Protein AF-A0A7S3TSK3-F1 (afdb_monomer)

Nearest PDB structures (foldseek):
  3vbk-assembly1_E  TM=8.740E-01  e=3.447E-03  Bacillus cereus SJ1
  3srt-assembly2_B  TM=6.948E-01  e=2.726E-03  Clostridioides difficile 630
  5u2k-assembly1_A  TM=6.749E-01  e=2.255E-02  Staphylococcus aureus subsp. aureus COL
  4ea7-assembly1_A  TM=3.537E-01  e=1.891E-02  Caulobacter vibrioides
  4eab-assembly1_A  TM=3.523E-01  e=4.056E-02  Caulobacter vibrioides

Mean predicted aligned error: 6.51 Å

InterPro domains:
  IPR011004 Trimeric LpxA-like superfamily [SSF51161] (1-98)

pLDDT: mean 86.79, std 13.15, range [39.34, 97.12]

Radius of gyration: 14.84 Å; Cα contacts (8 Å, |Δi|>4): 291; chains: 1; bounding box: 57×23×28 Å

Sequence (109 aa):
ATIGEGSSMSEQTVLPELLEVGKNCFFASGNTMLNVVVDQGRMRIPTKTVISDNAFLGNENHIAEGLAPDTFVGLRTWVPTMPSHGGSLFGNPAMKFGRPPAGEGAKDA

Organism: NCBI:txid141414

Secondary structure (DSSP, 8-state):
-EE-TT-EE-SS-B--TTEEE-SS-EE-TT-B----EEETTEEE--S-EEE-TT-EE-TT-EESSEE-TTEEE-SS-EE-S--SS-EEEETTTTEEEPPPPS-S-----

Foldseek 3Di:
DAEEELEDEEEAEDDDPLEEYEYNEYYYHQEYQEAWDQDPNDIDLPEREYEYACEYADHNEYHHRYEAYQAYEYYNEYDNDYDPHHAYWYDVPTDGDHDDPPDDDPPDD

Solvent-accessible surface area (backbone atoms only — not comparable to full-atom values): 5713 Å² total; per-residue (Å²): 85,49,79,33,64,77,48,50,74,45,61,71,58,49,77,43,74,57,27,39,38,31,35,48,24,42,37,36,36,45,25,36,44,58,40,72,48,76,56,96,92,42,80,42,66,88,53,60,22,39,37,32,35,48,23,35,38,34,37,44,22,40,32,22,38,29,39,28,46,56,22,37,37,40,57,56,19,27,35,76,59,52,49,92,61,50,36,36,33,40,38,77,71,49,44,83,41,82,67,77,74,96,69,93,75,94,71,88,131

Structure (mmCIF, N/CA/C/O backbone):
data_AF-A0A7S3TSK3-F1
#
_entry.id   AF-A0A7S3TSK3-F1
#
loop_
_atom_site.group_PDB
_atom_site.id
_atom_site.type_symbol
_atom_site.label_atom_id
_atom_site.label_alt_id
_atom_site.label_comp_id
_atom_site.label_asym_id
_atom_site.label_entity_id
_atom_site.label_seq_id
_atom_site.pdbx_PDB_ins_code
_atom_site.Cartn_x
_atom_site.Cartn_y
_atom_site.Cartn_z
_atom_site.occupancy
_atom_site.B_iso_or_equiv
_atom_site.auth_seq_id
_atom_site.auth_comp_id
_atom_site.auth_asym_id
_atom_site.auth_atom_id
_atom_site.pdbx_PDB_model_num
ATOM 1 N N . ALA A 1 1 ? -6.362 -0.448 12.076 1.00 76.12 1 ALA A N 1
ATOM 2 C CA . ALA A 1 1 ? -5.188 -0.821 11.268 1.00 76.12 1 ALA A CA 1
ATOM 3 C C . ALA A 1 1 ? -4.273 -1.746 12.065 1.00 76.12 1 ALA A C 1
ATOM 5 O O . ALA A 1 1 ? -4.114 -1.523 13.261 1.00 76.12 1 ALA A O 1
ATOM 6 N N . THR A 1 2 ? -3.677 -2.742 11.410 1.00 87.81 2 THR A N 1
ATOM 7 C CA . THR A 1 2 ? -2.641 -3.629 11.976 1.00 87.81 2 THR A CA 1
ATOM 8 C C . THR A 1 2 ? -1.328 -3.359 11.243 1.00 87.81 2 THR A C 1
ATOM 10 O O . THR A 1 2 ? -1.331 -3.346 10.013 1.00 87.81 2 THR A O 1
ATOM 13 N N . ILE A 1 3 ? -0.232 -3.117 11.972 1.00 87.75 3 ILE A N 1
ATOM 14 C CA . ILE A 1 3 ? 1.062 -2.702 11.401 1.00 87.75 3 ILE A CA 1
ATOM 15 C C . ILE A 1 3 ? 2.146 -3.716 11.777 1.00 87.75 3 ILE A C 1
ATOM 17 O O . ILE A 1 3 ? 2.333 -4.011 12.958 1.00 87.75 3 ILE A O 1
ATOM 21 N N . GLY A 1 4 ? 2.844 -4.248 10.774 1.00 92.12 4 GLY A N 1
ATOM 22 C CA . GLY A 1 4 ? 3.923 -5.213 10.938 1.00 92.12 4 GLY A CA 1
ATOM 23 C C . GLY A 1 4 ? 5.246 -4.598 11.401 1.00 92.12 4 GLY A C 1
ATOM 24 O O . GLY A 1 4 ? 5.526 -3.412 11.214 1.00 92.12 4 GLY A O 1
ATOM 25 N N . GLU A 1 5 ? 6.074 -5.451 12.000 1.00 93.81 5 GLU A N 1
ATOM 26 C CA . GLU A 1 5 ? 7.399 -5.121 12.531 1.00 93.81 5 GLU A CA 1
ATOM 27 C C . GLU A 1 5 ? 8.334 -4.514 11.470 1.00 93.81 5 GLU A C 1
ATOM 29 O O . GLU A 1 5 ? 8.289 -4.883 10.295 1.00 93.81 5 GLU A O 1
ATOM 34 N N . GLY A 1 6 ? 9.191 -3.580 11.892 1.00 90.12 6 GLY A N 1
ATOM 35 C CA . GLY A 1 6 ? 10.203 -2.962 11.029 1.00 90.12 6 GLY A CA 1
ATOM 36 C C . GLY A 1 6 ? 9.668 -1.900 10.064 1.00 90.12 6 GLY A C 1
ATOM 37 O O . GLY A 1 6 ? 10.442 -1.345 9.288 1.00 90.12 6 GLY A O 1
ATOM 38 N N . SER A 1 7 ? 8.366 -1.599 10.099 1.00 91.38 7 SER A N 1
ATOM 39 C CA . SER A 1 7 ? 7.763 -0.578 9.240 1.00 91.38 7 SER A CA 1
ATOM 40 C C . SER A 1 7 ? 8.042 0.846 9.730 1.00 91.38 7 SER A C 1
ATOM 42 O O . SER A 1 7 ? 8.017 1.118 10.931 1.00 91.38 7 SER A O 1
ATOM 44 N N . SER A 1 8 ? 8.262 1.771 8.794 1.00 92.25 8 SER A N 1
ATOM 45 C CA . SER A 1 8 ? 8.510 3.194 9.074 1.00 92.25 8 SER A CA 1
ATOM 46 C C . SER A 1 8 ? 7.675 4.105 8.173 1.00 92.25 8 SER A C 1
ATOM 48 O O . SER A 1 8 ? 7.395 3.778 7.020 1.00 92.25 8 SER A O 1
ATOM 50 N N . MET A 1 9 ? 7.242 5.240 8.726 1.00 90.75 9 MET A N 1
ATOM 51 C CA . MET A 1 9 ? 6.324 6.184 8.083 1.00 90.75 9 MET A CA 1
ATOM 52 C C . MET A 1 9 ? 6.814 7.615 8.297 1.00 90.75 9 MET A C 1
ATOM 54 O O . MET A 1 9 ? 7.106 8.003 9.429 1.00 90.75 9 MET A O 1
ATOM 58 N N . SER A 1 10 ? 6.871 8.396 7.222 1.00 87.75 10 SER A N 1
ATOM 59 C CA . SER A 1 10 ? 7.077 9.845 7.272 1.00 87.75 10 SER A CA 1
ATOM 60 C C . SER A 1 10 ? 5.749 10.592 7.496 1.00 87.75 10 SER A C 1
ATOM 62 O O . SER A 1 10 ? 4.678 9.996 7.649 1.00 87.75 10 SER A O 1
ATOM 64 N N . GLU A 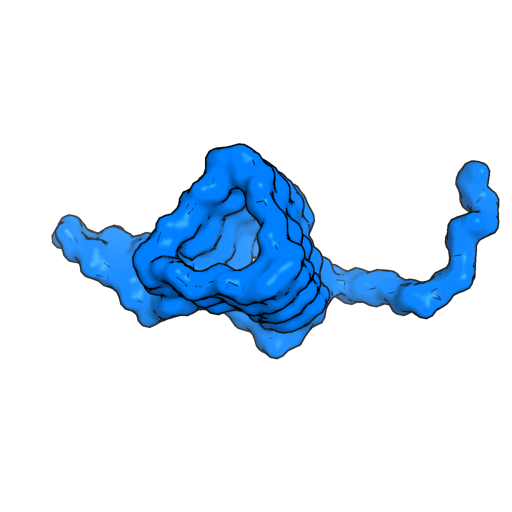1 11 ? 5.811 11.920 7.566 1.00 89.75 11 GLU A N 1
ATOM 65 C CA . GLU A 1 11 ? 4.701 12.794 7.945 1.00 89.75 11 GLU A CA 1
ATOM 66 C C . GLU A 1 11 ? 3.488 12.677 7.003 1.00 89.75 11 GLU A C 1
ATOM 68 O O . GLU A 1 11 ? 3.600 12.326 5.831 1.00 89.75 11 GLU A O 1
ATOM 73 N N . GLN A 1 12 ? 2.302 13.049 7.497 1.00 85.19 12 GLN A N 1
ATOM 74 C CA . GLN A 1 12 ? 1.089 13.201 6.674 1.00 85.19 12 GLN A CA 1
ATOM 75 C C . GLN A 1 12 ? 0.607 11.912 5.980 1.00 85.19 12 GLN A C 1
ATOM 77 O O . GLN A 1 12 ? 0.078 11.951 4.872 1.00 85.19 12 GLN A O 1
ATOM 82 N N . THR A 1 13 ? 0.763 10.765 6.634 1.00 83.75 13 THR A N 1
ATOM 83 C CA . THR A 1 13 ? 0.244 9.485 6.141 1.00 83.75 13 THR A CA 1
ATOM 84 C C . THR A 1 13 ? -1.172 9.229 6.682 1.00 83.75 13 THR A C 1
ATOM 86 O O . THR A 1 13 ? -1.385 9.294 7.892 1.00 83.75 13 THR A O 1
ATOM 89 N N . VAL A 1 14 ? -2.147 8.921 5.814 1.00 82.94 14 VAL A N 1
ATOM 90 C CA . VAL A 1 14 ? -3.545 8.631 6.204 1.00 82.94 14 VAL A CA 1
ATOM 91 C C . VAL A 1 14 ? -3.833 7.130 6.119 1.00 82.94 14 VAL A C 1
ATOM 93 O O . VAL A 1 14 ? -3.726 6.528 5.047 1.00 82.94 14 VAL A O 1
ATOM 96 N N . LEU A 1 15 ? -4.245 6.543 7.250 1.00 79.69 15 LEU A N 1
ATOM 97 C CA . LEU A 1 15 ? -4.521 5.112 7.421 1.00 79.69 15 LEU A CA 1
ATOM 98 C C . LEU A 1 15 ? -5.968 4.893 7.920 1.00 79.69 15 LEU A C 1
ATOM 100 O O . LEU A 1 15 ? -6.329 5.445 8.960 1.00 79.69 15 LEU A O 1
ATOM 104 N N . PRO A 1 16 ? -6.805 4.082 7.250 1.00 79.25 16 PRO A N 1
ATOM 105 C CA . PRO A 1 16 ? -8.133 3.726 7.738 1.00 79.25 16 PRO A CA 1
ATOM 106 C C . PRO A 1 16 ? -8.113 2.599 8.769 1.00 79.25 16 PRO A C 1
ATOM 108 O O . PRO A 1 16 ? -7.162 1.823 8.886 1.00 79.25 16 PRO A O 1
ATOM 111 N N . GLU A 1 17 ? -9.241 2.422 9.456 1.00 73.50 17 GLU A N 1
ATOM 112 C CA . GLU A 1 17 ? -9.443 1.310 10.390 1.00 73.50 17 GLU A CA 1
ATOM 113 C C . GLU A 1 17 ? -9.307 -0.070 9.718 1.00 73.50 17 GLU A C 1
ATOM 115 O O . GLU A 1 17 ? -8.859 -1.015 10.369 1.00 73.50 17 GLU A O 1
ATOM 120 N N . LEU A 1 18 ? -9.562 -0.158 8.405 1.00 83.44 18 LEU A N 1
ATOM 121 C CA . LEU A 1 18 ? -9.496 -1.373 7.580 1.00 83.44 18 LEU A CA 1
ATOM 122 C C . LEU A 1 18 ? -8.195 -1.507 6.765 1.00 83.44 18 LEU A C 1
ATOM 124 O O . LEU A 1 18 ? -8.219 -1.980 5.631 1.00 83.44 18 LEU A O 1
ATOM 128 N N . LEU A 1 19 ? -7.061 -1.087 7.324 1.00 88.50 19 LEU A N 1
ATOM 129 C CA . LEU A 1 19 ? -5.741 -1.268 6.714 1.00 88.50 19 LEU A CA 1
ATOM 130 C C . LEU A 1 19 ? -4.922 -2.353 7.426 1.00 88.50 19 LEU A C 1
ATOM 132 O O . LEU A 1 19 ? -4.815 -2.360 8.655 1.00 88.50 19 LEU A O 1
ATOM 136 N N . GLU A 1 20 ? -4.286 -3.220 6.643 1.00 92.75 20 GLU A N 1
ATOM 137 C CA . GLU A 1 20 ? -3.204 -4.107 7.080 1.00 92.75 20 GLU A CA 1
ATOM 138 C C . GLU A 1 20 ? -1.891 -3.747 6.394 1.00 92.75 20 GLU A C 1
ATOM 140 O O . GLU A 1 20 ? -1.849 -3.580 5.178 1.00 92.75 20 GLU A O 1
ATOM 145 N N . VAL A 1 21 ? -0.824 -3.642 7.186 1.00 92.00 21 VAL A N 1
ATOM 146 C CA . VAL A 1 21 ? 0.540 -3.397 6.715 1.00 92.00 21 VAL A CA 1
ATOM 147 C C . VAL A 1 21 ? 1.438 -4.539 7.176 1.00 92.00 21 VAL A C 1
ATOM 149 O O . VAL A 1 21 ? 1.470 -4.863 8.364 1.00 92.00 21 VAL A O 1
ATOM 152 N N . GLY A 1 22 ? 2.163 -5.128 6.230 1.00 94.56 22 GLY A N 1
ATOM 153 C CA . GLY A 1 22 ? 3.156 -6.170 6.440 1.00 94.56 22 GLY A CA 1
ATOM 154 C C . GLY A 1 22 ? 4.424 -5.666 7.125 1.00 94.56 22 GLY A C 1
ATOM 155 O O . GLY A 1 22 ? 4.470 -4.591 7.725 1.00 94.56 22 GLY A O 1
ATOM 156 N N . LYS A 1 23 ? 5.473 -6.477 7.068 1.00 96.62 23 LYS A N 1
ATOM 157 C CA . LYS A 1 23 ? 6.768 -6.187 7.687 1.00 96.62 23 LYS A CA 1
ATOM 158 C C . LYS A 1 23 ? 7.659 -5.373 6.758 1.00 96.62 23 LYS A C 1
ATOM 160 O O . LYS A 1 23 ? 7.537 -5.446 5.534 1.00 96.62 23 LYS A O 1
ATOM 165 N N . ASN A 1 24 ? 8.598 -4.645 7.357 1.00 95.25 24 ASN A N 1
ATOM 166 C CA . ASN A 1 24 ? 9.688 -3.963 6.652 1.00 95.25 24 ASN A CA 1
ATOM 167 C C . ASN A 1 24 ? 9.211 -3.011 5.539 1.00 95.25 24 ASN A C 1
ATOM 169 O O . ASN A 1 24 ? 9.843 -2.913 4.486 1.00 95.25 24 ASN A O 1
ATOM 173 N N . CYS A 1 25 ? 8.077 -2.338 5.738 1.00 93.88 25 CYS A N 1
ATOM 174 C CA . CYS A 1 25 ? 7.570 -1.371 4.771 1.00 93.88 25 CYS A CA 1
ATOM 175 C C . CYS A 1 25 ? 8.149 0.027 5.025 1.00 93.88 25 CYS A C 1
ATOM 177 O O . CYS A 1 25 ? 8.356 0.431 6.173 1.00 93.88 25 CYS A O 1
ATOM 179 N N . PHE A 1 26 ? 8.349 0.797 3.956 1.00 95.00 26 PHE A N 1
ATOM 180 C CA . PHE A 1 26 ? 8.690 2.217 4.047 1.00 95.00 26 PHE A CA 1
ATOM 181 C C . PHE A 1 26 ? 7.661 3.072 3.312 1.00 95.00 26 PHE A C 1
ATOM 183 O O . PHE A 1 26 ? 7.367 2.837 2.135 1.00 95.00 26 PHE A O 1
ATOM 190 N N . PHE A 1 27 ? 7.160 4.095 4.002 1.00 93.06 27 PHE A N 1
ATOM 191 C CA . PHE A 1 27 ? 6.189 5.046 3.474 1.00 93.06 27 PHE A CA 1
ATOM 192 C C . PHE A 1 27 ? 6.729 6.469 3.590 1.00 93.06 27 PHE A C 1
ATOM 194 O O . PHE A 1 27 ? 6.857 6.993 4.698 1.00 93.06 27 PHE A O 1
ATOM 201 N N . ALA A 1 28 ? 7.002 7.114 2.455 1.00 91.81 28 ALA A N 1
ATOM 202 C CA . ALA A 1 28 ? 7.315 8.539 2.436 1.00 91.81 28 ALA A CA 1
ATOM 203 C C . ALA A 1 28 ? 6.064 9.398 2.725 1.00 91.81 28 ALA A C 1
ATOM 205 O O . ALA A 1 28 ? 4.957 8.886 2.913 1.00 91.81 28 ALA A O 1
ATOM 206 N N . SER A 1 29 ? 6.225 10.718 2.785 1.00 94.25 29 SER A N 1
ATOM 207 C CA . SER A 1 29 ? 5.165 11.612 3.258 1.00 94.25 29 SER A CA 1
ATOM 208 C C . SER A 1 29 ? 3.970 11.697 2.296 1.00 94.25 29 SER A C 1
ATOM 210 O O . SER A 1 29 ? 4.116 11.581 1.074 1.00 94.25 29 SER A O 1
ATOM 212 N N . GLY A 1 30 ? 2.779 11.949 2.843 1.00 91.00 30 GLY A N 1
ATOM 213 C CA . GLY A 1 30 ? 1.579 12.272 2.056 1.00 91.00 30 GLY A CA 1
ATOM 214 C C . GLY A 1 30 ? 0.846 11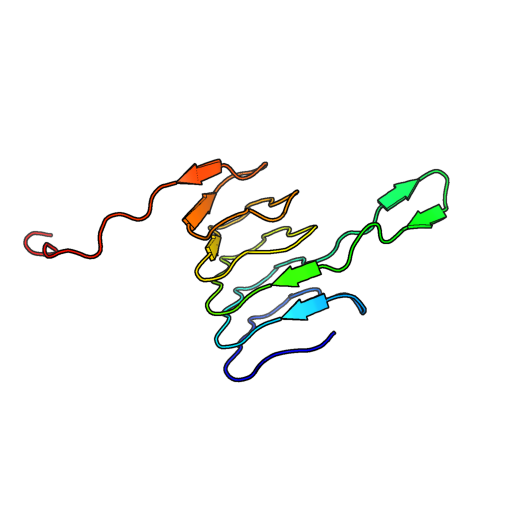.079 1.433 1.00 91.00 30 GLY A C 1
ATOM 215 O O . GLY A 1 30 ? 0.019 11.271 0.544 1.00 91.00 30 GLY A O 1
ATOM 216 N N . ASN A 1 31 ? 1.140 9.844 1.844 1.00 90.88 31 ASN A N 1
ATOM 217 C CA . ASN A 1 31 ? 0.477 8.662 1.289 1.00 90.88 31 ASN A CA 1
ATOM 218 C C . ASN A 1 31 ? -0.945 8.471 1.854 1.00 90.88 31 ASN A C 1
ATOM 220 O O . ASN A 1 31 ? -1.164 8.532 3.065 1.00 90.88 31 ASN A O 1
ATOM 224 N N . THR A 1 32 ? -1.906 8.171 0.974 1.00 91.06 32 THR A N 1
ATOM 225 C CA . THR A 1 32 ? -3.297 7.833 1.323 1.00 91.06 32 THR A CA 1
ATOM 226 C C . THR A 1 32 ? -3.586 6.373 0.981 1.00 91.06 32 THR A C 1
ATOM 228 O O . THR A 1 32 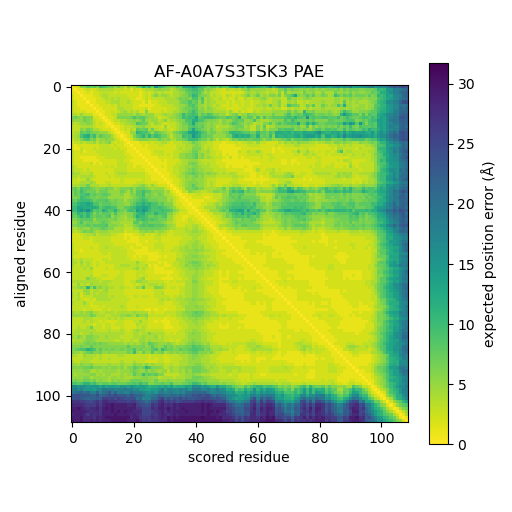? -3.607 5.993 -0.189 1.00 91.06 32 THR A O 1
ATOM 231 N N . MET A 1 33 ? -3.841 5.546 1.995 1.00 87.56 33 MET A N 1
ATOM 232 C CA . MET A 1 33 ? -4.136 4.113 1.834 1.00 87.56 33 MET A CA 1
ATOM 233 C C . MET A 1 33 ? -5.593 3.834 2.184 1.00 87.56 33 MET A C 1
ATOM 235 O O . MET A 1 33 ? -5.887 3.204 3.193 1.00 87.56 33 MET A O 1
ATOM 239 N N . LEU A 1 34 ? -6.508 4.378 1.383 1.00 82.00 34 LEU A N 1
ATOM 240 C CA . LEU A 1 34 ? -7.939 4.393 1.661 1.00 82.00 34 LEU A CA 1
ATOM 241 C C . LEU A 1 34 ? -8.732 3.943 0.437 1.00 82.00 34 LEU A C 1
ATOM 243 O O . LEU A 1 34 ? -8.633 4.555 -0.630 1.00 82.00 34 LEU A O 1
ATOM 247 N N . ASN A 1 35 ? -9.598 2.949 0.632 1.00 79.50 35 ASN A N 1
ATOM 248 C CA . ASN A 1 35 ? -10.632 2.588 -0.330 1.00 79.50 35 ASN A CA 1
ATOM 249 C C . ASN A 1 35 ? -12.018 2.871 0.246 1.00 79.50 35 ASN A C 1
ATOM 251 O O . ASN A 1 35 ? -12.617 2.036 0.922 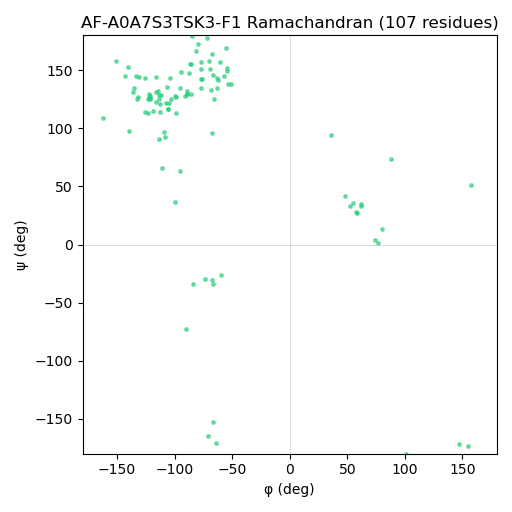1.00 79.50 35 ASN A O 1
ATOM 255 N N . VAL A 1 36 ? -12.512 4.080 0.002 1.00 80.75 36 VAL A N 1
ATOM 256 C CA . VAL A 1 36 ? -13.865 4.492 0.372 1.00 80.75 36 VAL A CA 1
ATOM 257 C C . VAL A 1 36 ? -14.585 4.932 -0.887 1.00 80.75 36 VAL A C 1
ATOM 259 O O . VAL A 1 36 ? -14.107 5.797 -1.617 1.00 80.75 36 VAL A O 1
ATOM 262 N N . VAL A 1 37 ? -15.760 4.356 -1.113 1.00 81.25 37 VAL A N 1
ATOM 263 C CA . VAL A 1 37 ? -16.678 4.767 -2.171 1.00 81.25 37 VAL A CA 1
ATOM 264 C C . VAL A 1 37 ? -17.854 5.469 -1.512 1.00 81.25 37 VAL A C 1
ATOM 266 O O . VAL A 1 37 ? -18.530 4.890 -0.660 1.00 81.25 37 VAL A O 1
ATOM 269 N N . VAL A 1 38 ? -18.091 6.722 -1.895 1.00 82.25 38 VAL A N 1
ATOM 270 C CA . VAL A 1 38 ? -19.282 7.474 -1.494 1.00 82.25 38 VAL A CA 1
ATOM 271 C C . VAL A 1 38 ? -20.208 7.552 -2.693 1.00 82.25 38 VAL A C 1
ATOM 273 O O . VAL A 1 38 ? -19.862 8.152 -3.705 1.00 82.25 38 VAL A O 1
ATOM 276 N N . ASP A 1 39 ? -21.384 6.952 -2.566 1.00 85.12 39 ASP A N 1
ATOM 277 C CA . ASP A 1 39 ? -22.414 6.976 -3.598 1.00 85.12 39 ASP A CA 1
ATOM 278 C C . ASP A 1 39 ? -23.762 7.334 -2.969 1.00 85.12 39 ASP A C 1
ATOM 280 O O . ASP A 1 39 ? -24.185 6.724 -1.985 1.00 85.12 39 ASP A O 1
ATOM 284 N N . GLN A 1 40 ? -24.416 8.371 -3.498 1.00 87.94 40 GLN A N 1
ATOM 285 C CA . GLN A 1 40 ? -25.705 8.885 -3.009 1.00 87.94 40 GLN A CA 1
ATOM 286 C C . GLN A 1 40 ? -25.767 9.095 -1.480 1.00 87.94 40 GLN A C 1
ATOM 288 O O . GLN A 1 40 ? -26.742 8.732 -0.822 1.00 87.94 40 GLN A O 1
ATOM 293 N N . GLY A 1 41 ? -24.700 9.640 -0.889 1.00 85.50 41 GLY A N 1
ATOM 294 C CA . GLY A 1 41 ? -24.613 9.873 0.559 1.00 85.50 41 GLY A CA 1
ATOM 295 C C . GLY A 1 41 ? -24.401 8.610 1.402 1.00 85.50 41 GLY A C 1
ATOM 296 O O . GLY A 1 41 ? -24.363 8.697 2.627 1.00 85.50 41 GLY A O 1
ATOM 297 N N . ARG A 1 42 ? -24.235 7.438 0.777 1.00 79.38 42 ARG A N 1
ATOM 298 C CA . ARG A 1 42 ? -23.852 6.196 1.451 1.00 79.38 42 ARG A CA 1
ATOM 299 C C . ARG A 1 42 ? -22.359 5.971 1.289 1.00 79.38 42 ARG A C 1
ATOM 301 O O . ARG A 1 42 ? -21.840 5.946 0.177 1.00 79.38 42 ARG A O 1
ATOM 308 N N . MET A 1 43 ? -21.685 5.769 2.412 1.00 82.69 43 MET A N 1
ATOM 309 C CA . MET A 1 43 ? -20.285 5.372 2.440 1.00 82.69 43 MET A CA 1
ATOM 310 C C . MET A 1 43 ? -20.186 3.846 2.422 1.00 82.69 43 MET A C 1
ATOM 312 O O . MET A 1 43 ? -20.837 3.165 3.215 1.00 82.69 43 MET A O 1
ATOM 316 N N . ARG A 1 44 ? -19.366 3.306 1.523 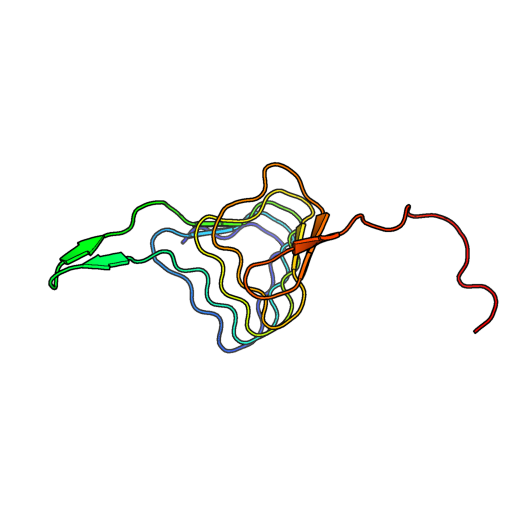1.00 82.31 44 ARG A N 1
ATOM 317 C CA . ARG A 1 44 ? -19.019 1.885 1.459 1.00 82.31 44 ARG A CA 1
ATOM 318 C C . ARG A 1 44 ? -17.509 1.730 1.476 1.00 82.31 44 ARG A C 1
ATOM 320 O O . ARG A 1 44 ? -16.795 2.498 0.837 1.00 82.31 44 ARG A O 1
ATOM 327 N N . ILE A 1 45 ? -17.049 0.686 2.152 1.00 82.94 45 ILE A N 1
ATOM 328 C CA . ILE A 1 45 ? -15.661 0.239 2.090 1.00 82.94 45 ILE A CA 1
ATOM 329 C C . ILE A 1 45 ? -15.676 -1.077 1.313 1.00 82.94 45 ILE A C 1
ATOM 331 O O . ILE A 1 45 ? -16.061 -2.103 1.875 1.00 82.94 45 ILE A O 1
ATOM 335 N N . PRO A 1 46 ? -15.403 -1.052 -0.003 1.00 81.75 46 PRO A N 1
ATOM 336 C CA . PRO A 1 46 ? -15.579 -2.226 -0.854 1.00 81.75 46 PRO A CA 1
ATOM 337 C C . PRO A 1 46 ? -14.580 -3.335 -0.521 1.00 81.75 46 PRO A C 1
ATOM 339 O O . PRO A 1 46 ? -14.911 -4.509 -0.656 1.00 81.75 46 PRO A O 1
ATOM 342 N N . THR A 1 47 ? -13.384 -2.972 -0.058 1.00 84.12 47 THR A N 1
ATOM 343 C CA . THR A 1 47 ? -12.384 -3.924 0.415 1.00 84.12 47 THR A CA 1
ATOM 344 C C . THR A 1 47 ? -11.503 -3.301 1.487 1.00 84.12 47 THR A C 1
ATOM 346 O O . THR A 1 47 ? -11.352 -2.082 1.573 1.00 84.12 47 THR A O 1
ATOM 349 N N . LYS A 1 48 ? -10.894 -4.176 2.281 1.00 89.19 48 LYS A N 1
ATOM 350 C CA . LYS A 1 48 ? -9.736 -3.867 3.110 1.00 89.19 48 LYS A CA 1
ATOM 351 C C . LYS A 1 48 ? -8.555 -3.469 2.220 1.00 89.19 48 LYS A C 1
ATOM 353 O O . LYS A 1 48 ? -8.379 -4.067 1.159 1.00 89.19 48 LYS A O 1
ATOM 358 N N . THR A 1 49 ? -7.743 -2.514 2.666 1.00 92.19 49 THR A N 1
ATOM 359 C CA . THR A 1 49 ? -6.464 -2.202 2.016 1.00 92.19 49 THR A CA 1
ATOM 360 C C . THR A 1 49 ? -5.368 -3.068 2.635 1.00 92.19 49 THR A C 1
ATOM 362 O O . THR A 1 49 ? -5.252 -3.118 3.861 1.00 92.19 49 THR A O 1
ATOM 365 N N . VAL A 1 50 ? -4.570 -3.758 1.816 1.00 94.31 50 VAL A N 1
ATOM 366 C CA . VAL A 1 50 ? -3.484 -4.633 2.299 1.00 94.31 50 VAL A CA 1
ATOM 367 C C . VAL A 1 50 ? -2.158 -4.251 1.652 1.00 94.31 50 VAL A C 1
ATOM 369 O O . VAL A 1 50 ? -1.974 -4.413 0.450 1.00 94.31 50 VAL A O 1
ATOM 372 N N . ILE A 1 51 ? -1.210 -3.764 2.446 1.00 95.44 51 ILE A N 1
ATOM 373 C CA . ILE A 1 51 ? 0.170 -3.537 2.018 1.00 95.44 51 ILE A CA 1
ATOM 374 C C . ILE A 1 51 ? 1.002 -4.725 2.480 1.00 95.44 51 ILE A C 1
ATOM 376 O O . ILE A 1 51 ? 1.155 -4.935 3.679 1.00 95.44 51 ILE A O 1
ATOM 380 N N . SER A 1 52 ? 1.512 -5.516 1.542 1.00 96.00 52 SER A N 1
ATOM 381 C CA . SER A 1 52 ? 2.315 -6.701 1.861 1.00 96.00 52 SER A CA 1
ATOM 382 C C . SER A 1 52 ? 3.768 -6.347 2.201 1.00 96.00 52 SER A C 1
ATOM 384 O O . SER A 1 52 ? 4.194 -5.206 2.038 1.00 96.00 52 SER A O 1
ATOM 386 N N . ASP A 1 53 ? 4.531 -7.344 2.651 1.00 96.25 53 ASP A N 1
ATOM 387 C CA . ASP A 1 53 ? 5.924 -7.197 3.084 1.00 96.25 53 ASP A CA 1
ATOM 388 C C . ASP A 1 53 ? 6.841 -6.538 2.035 1.00 96.25 53 ASP A C 1
ATOM 390 O O . ASP A 1 53 ? 6.679 -6.716 0.822 1.00 96.25 53 ASP A O 1
ATOM 394 N N . ASN A 1 54 ? 7.854 -5.816 2.526 1.00 94.62 54 ASN A N 1
ATOM 395 C CA . ASN A 1 54 ? 8.908 -5.170 1.730 1.00 94.62 54 ASN A CA 1
ATOM 396 C C . ASN A 1 54 ? 8.387 -4.162 0.685 1.00 94.62 54 ASN A C 1
ATOM 398 O O . ASN A 1 54 ? 9.017 -3.947 -0.358 1.00 94.62 54 ASN A O 1
ATOM 402 N N . ALA A 1 55 ? 7.228 -3.551 0.933 1.00 94.50 55 ALA A N 1
ATOM 403 C CA . ALA A 1 55 ? 6.714 -2.491 0.081 1.00 94.50 55 ALA A CA 1
ATOM 404 C C . ALA A 1 55 ? 7.457 -1.167 0.324 1.00 94.50 55 ALA A C 1
ATOM 406 O O . ALA A 1 55 ? 7.764 -0.794 1.459 1.00 94.50 55 ALA A O 1
ATOM 407 N N . PHE A 1 56 ? 7.690 -0.425 -0.756 1.00 95.62 56 PHE A N 1
ATOM 408 C CA . PHE A 1 56 ? 8.205 0.940 -0.716 1.00 95.62 56 PHE A CA 1
ATOM 409 C C . PHE A 1 56 ? 7.215 1.875 -1.402 1.00 95.62 56 PHE A C 1
ATOM 411 O O . PHE A 1 56 ? 6.866 1.649 -2.562 1.00 95.62 56 PHE A O 1
ATOM 418 N N . LEU A 1 57 ? 6.798 2.939 -0.718 1.00 95.69 57 LEU A N 1
ATOM 419 C CA . LEU A 1 57 ? 5.997 4.010 -1.302 1.00 95.69 57 LEU A CA 1
ATOM 420 C C . LEU A 1 57 ? 6.781 5.321 -1.272 1.00 95.69 57 LEU A C 1
ATOM 422 O O . LEU A 1 57 ? 7.139 5.811 -0.199 1.00 95.69 57 LEU A O 1
ATOM 426 N N . GLY A 1 58 ? 6.978 5.918 -2.450 1.00 94.62 58 GLY A N 1
ATOM 427 C CA . GLY A 1 58 ? 7.372 7.319 -2.578 1.00 94.62 58 GLY A CA 1
ATOM 428 C C . GLY A 1 58 ? 6.296 8.274 -2.048 1.00 94.62 58 GLY A C 1
ATOM 429 O O . GLY A 1 58 ? 5.340 7.868 -1.385 1.00 94.62 58 GLY A O 1
ATOM 430 N N . ASN A 1 59 ? 6.458 9.571 -2.288 1.00 95.62 59 ASN A N 1
ATOM 431 C CA . ASN A 1 59 ? 5.546 10.568 -1.727 1.00 95.62 59 ASN A CA 1
ATOM 432 C C . ASN A 1 59 ? 4.209 10.624 -2.477 1.00 95.62 59 ASN A C 1
ATOM 434 O O . ASN A 1 59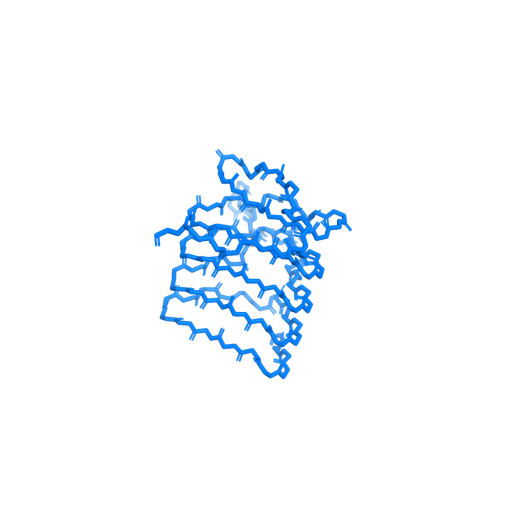 ? 4.155 10.435 -3.695 1.00 95.62 59 ASN A O 1
ATOM 438 N N . GLU A 1 60 ? 3.160 11.005 -1.745 1.00 95.81 60 GLU A N 1
ATOM 439 C CA . GLU A 1 60 ? 1.875 11.455 -2.304 1.00 95.81 60 GLU A CA 1
ATOM 440 C C . GLU A 1 60 ? 1.128 10.396 -3.142 1.00 95.81 60 GLU A C 1
ATOM 442 O O . GLU A 1 60 ? 0.449 10.731 -4.114 1.00 95.81 60 GLU A O 1
ATOM 447 N N . ASN A 1 61 ? 1.241 9.110 -2.797 1.00 96.19 61 ASN A N 1
ATOM 448 C CA . ASN A 1 61 ? 0.517 8.053 -3.507 1.00 96.19 61 ASN A CA 1
ATOM 449 C C . ASN A 1 61 ? -0.902 7.847 -2.969 1.00 96.19 61 ASN A C 1
ATOM 451 O O . ASN A 1 61 ? -1.190 8.078 -1.792 1.00 96.19 61 ASN A O 1
ATOM 455 N N . HIS A 1 62 ? -1.773 7.318 -3.831 1.00 94.94 62 HIS A N 1
ATOM 456 C CA . HIS A 1 62 ? -3.104 6.839 -3.456 1.00 94.94 62 HIS A CA 1
ATOM 457 C C . HIS A 1 62 ? -3.219 5.344 -3.750 1.00 94.94 62 HIS A C 1
ATOM 459 O O . HIS A 1 62 ? -3.168 4.928 -4.907 1.00 94.94 62 HIS A O 1
ATOM 465 N N . ILE A 1 63 ? -3.372 4.537 -2.700 1.00 95.12 63 ILE A N 1
ATOM 466 C CA . ILE A 1 63 ? -3.524 3.081 -2.787 1.00 95.12 63 ILE A CA 1
ATOM 467 C C . ILE A 1 63 ? -4.935 2.699 -2.344 1.00 95.12 63 ILE A C 1
ATOM 469 O O . ILE A 1 63 ? -5.322 2.985 -1.210 1.00 95.12 63 ILE A O 1
ATOM 473 N N . ALA A 1 64 ? -5.693 2.047 -3.225 1.00 92.25 64 ALA A N 1
ATOM 474 C CA . ALA A 1 64 ? -7.048 1.603 -2.913 1.00 92.25 64 ALA A CA 1
ATOM 475 C C . ALA A 1 64 ? -7.050 0.187 -2.312 1.00 92.25 64 ALA A C 1
ATOM 477 O O . ALA A 1 64 ? -7.256 0.017 -1.113 1.00 92.25 64 ALA A O 1
ATOM 478 N N . GLU A 1 65 ? -6.806 -0.846 -3.114 1.00 93.88 65 GLU A N 1
ATOM 479 C CA . GLU A 1 65 ? -6.956 -2.237 -2.656 1.00 93.88 65 GLU A CA 1
ATOM 480 C C . GLU A 1 65 ? -5.725 -2.783 -1.924 1.00 93.88 65 GLU A C 1
ATOM 482 O O . GLU A 1 65 ? -5.862 -3.562 -0.983 1.00 93.88 65 GLU A O 1
ATOM 487 N N . GLY A 1 66 ? -4.518 -2.372 -2.317 1.00 94.69 66 GLY A N 1
ATOM 488 C CA . GLY A 1 66 ? -3.298 -2.865 -1.685 1.00 94.69 66 GLY A CA 1
ATOM 489 C C . GLY A 1 66 ? -2.098 -2.987 -2.614 1.00 94.69 66 GLY A C 1
ATOM 490 O O . GLY A 1 66 ? -2.135 -2.556 -3.765 1.00 94.69 66 GLY A O 1
ATOM 491 N N . LEU A 1 67 ? -1.034 -3.603 -2.097 1.00 96.12 67 LEU A N 1
ATOM 492 C CA . LEU A 1 67 ? 0.218 -3.891 -2.796 1.00 96.12 67 LEU A CA 1
ATOM 493 C C . LEU A 1 67 ? 0.674 -5.323 -2.504 1.00 96.12 67 LEU A C 1
ATOM 495 O O . LEU A 1 67 ? 0.680 -5.757 -1.349 1.00 96.12 67 LEU A O 1
ATOM 499 N N . ALA A 1 68 ? 1.093 -6.038 -3.549 1.00 95.50 68 ALA A N 1
ATOM 500 C CA . ALA A 1 68 ? 1.778 -7.324 -3.422 1.00 95.50 68 ALA A CA 1
ATOM 501 C C . ALA A 1 68 ? 3.172 -7.161 -2.779 1.00 95.50 68 ALA A C 1
ATOM 503 O O . ALA A 1 68 ? 3.701 -6.042 -2.767 1.00 95.50 68 ALA A O 1
ATOM 504 N N . PRO A 1 69 ? 3.793 -8.250 -2.285 1.00 94.44 69 PRO A N 1
ATOM 505 C CA . PRO A 1 69 ? 5.149 -8.194 -1.747 1.00 94.44 69 PRO A CA 1
ATOM 506 C C . PRO A 1 69 ? 6.155 -7.605 -2.740 1.00 94.44 69 PRO A C 1
ATOM 508 O O . PRO A 1 69 ? 5.978 -7.714 -3.957 1.00 94.44 69 PRO A O 1
ATOM 511 N N . ASP A 1 70 ? 7.211 -6.987 -2.211 1.00 93.81 70 ASP A N 1
ATOM 512 C CA . ASP A 1 70 ? 8.332 -6.430 -2.980 1.00 93.81 70 ASP A CA 1
ATOM 513 C C . ASP A 1 70 ? 7.922 -5.375 -4.028 1.00 93.81 70 ASP A C 1
ATOM 515 O O . ASP A 1 70 ? 8.588 -5.194 -5.057 1.00 93.81 70 ASP A O 1
ATOM 519 N N . THR A 1 71 ? 6.818 -4.663 -3.784 1.00 94.94 71 THR A N 1
ATOM 520 C CA . THR A 1 71 ? 6.332 -3.602 -4.672 1.00 94.94 71 THR A CA 1
ATOM 521 C C . THR A 1 71 ? 7.004 -2.268 -4.360 1.00 94.94 71 THR A C 1
ATOM 523 O O . THR A 1 71 ? 7.001 -1.805 -3.223 1.00 94.94 71 THR A O 1
ATOM 526 N N . PHE A 1 72 ? 7.540 -1.621 -5.393 1.00 95.81 72 PHE A N 1
ATOM 527 C CA . PHE A 1 72 ? 8.015 -0.244 -5.345 1.00 95.81 72 PHE A CA 1
ATOM 528 C C . PHE A 1 72 ? 6.989 0.662 -6.022 1.00 95.81 72 PHE A C 1
ATOM 530 O O . PHE A 1 72 ? 6.641 0.448 -7.181 1.00 95.81 72 PHE A O 1
ATOM 537 N N . VAL A 1 73 ? 6.529 1.689 -5.326 1.00 96.75 73 VAL A N 1
ATOM 538 C CA . VAL A 1 73 ? 5.643 2.719 -5.864 1.00 96.75 73 VAL A CA 1
ATOM 539 C C . VAL A 1 73 ? 6.425 4.023 -5.926 1.00 96.75 73 VAL A C 1
ATOM 541 O O . VAL A 1 73 ? 7.040 4.424 -4.938 1.00 96.75 73 VAL A O 1
ATOM 544 N N . GLY A 1 74 ? 6.418 4.667 -7.095 1.00 94.81 74 GLY A N 1
ATOM 545 C CA . GLY A 1 74 ? 7.057 5.961 -7.309 1.00 94.81 74 GLY A CA 1
ATOM 546 C C . GLY A 1 74 ? 6.391 7.103 -6.536 1.00 94.81 74 GLY A C 1
ATOM 547 O O . GLY A 1 74 ? 5.797 6.917 -5.477 1.00 94.81 74 GLY A O 1
ATOM 548 N N . LEU A 1 75 ? 6.503 8.319 -7.067 1.00 95.50 75 LEU A N 1
ATOM 549 C CA . LEU A 1 75 ? 5.826 9.490 -6.507 1.00 95.50 75 LEU A CA 1
ATOM 550 C C . LEU A 1 75 ? 4.491 9.718 -7.221 1.00 95.50 75 LEU A C 1
ATOM 552 O O . LEU A 1 75 ? 4.386 9.438 -8.420 1.00 95.50 75 LEU A O 1
ATOM 556 N N . ARG A 1 76 ? 3.496 10.261 -6.509 1.00 96.88 76 ARG A N 1
ATOM 557 C CA . ARG A 1 76 ? 2.196 10.695 -7.068 1.00 96.88 76 ARG A CA 1
ATOM 558 C C . ARG A 1 76 ? 1.487 9.623 -7.897 1.00 96.88 76 ARG A C 1
ATOM 560 O O . ARG A 1 76 ? 0.831 9.912 -8.899 1.00 96.88 76 ARG A O 1
ATOM 567 N N . THR A 1 77 ? 1.664 8.370 -7.507 1.00 97.12 77 THR A N 1
ATOM 568 C CA . THR A 1 77 ? 1.159 7.207 -8.224 1.00 97.12 77 THR A CA 1
ATOM 569 C C . THR A 1 77 ? -0.182 6.776 -7.638 1.00 97.12 77 THR A C 1
ATOM 571 O O . THR A 1 77 ? -0.354 6.697 -6.420 1.00 97.12 77 THR A O 1
ATOM 574 N N . TRP A 1 78 ? -1.144 6.492 -8.515 1.00 96.94 78 TRP A N 1
ATOM 575 C CA . TRP A 1 78 ? -2.457 5.979 -8.125 1.00 96.94 78 TRP A CA 1
ATOM 576 C C . TRP A 1 78 ? -2.559 4.495 -8.459 1.00 96.94 78 TRP A C 1
ATOM 578 O O . TRP A 1 78 ? -2.513 4.116 -9.628 1.00 96.94 78 TRP A O 1
ATOM 588 N N . VAL A 1 79 ? -2.718 3.659 -7.434 1.00 96.38 79 VAL A N 1
ATOM 589 C CA . VAL A 1 79 ? -2.869 2.206 -7.562 1.00 96.38 79 VAL A CA 1
ATOM 590 C C . VAL A 1 79 ? -4.319 1.831 -7.230 1.00 96.38 79 VAL A C 1
ATOM 592 O O . VAL A 1 79 ? -4.653 1.644 -6.053 1.00 96.38 79 VAL A O 1
ATOM 595 N N . PRO A 1 80 ? -5.206 1.753 -8.242 1.00 93.62 80 PRO A N 1
ATOM 596 C CA . PRO A 1 80 ? -6.624 1.477 -8.022 1.00 93.62 80 PRO A CA 1
ATOM 597 C C . PRO A 1 80 ? -6.894 0.016 -7.653 1.00 93.62 80 PRO A C 1
ATOM 599 O O . PRO A 1 80 ? -7.841 -0.252 -6.925 1.00 93.62 80 PRO A O 1
ATOM 602 N N . THR A 1 81 ? -6.065 -0.916 -8.127 1.00 93.94 81 THR A N 1
ATOM 603 C CA . THR A 1 81 ? -6.230 -2.357 -7.903 1.00 93.94 81 THR A CA 1
ATOM 604 C C . THR A 1 81 ? -4.937 -2.983 -7.422 1.00 93.94 81 THR A C 1
ATOM 606 O O . THR A 1 81 ? -3.857 -2.603 -7.887 1.00 93.94 81 THR A O 1
ATOM 609 N N . MET A 1 82 ? -5.036 -3.972 -6.539 1.00 94.06 82 MET A N 1
ATOM 610 C CA . MET A 1 82 ? -3.854 -4.665 -6.035 1.00 94.06 82 MET A CA 1
ATOM 611 C C . MET A 1 82 ? -3.173 -5.436 -7.181 1.00 94.06 82 MET A C 1
ATOM 613 O O . MET A 1 82 ? -3.824 -6.244 -7.849 1.00 94.06 82 MET A O 1
ATOM 617 N N . PRO A 1 83 ? -1.870 -5.221 -7.444 1.00 92.44 83 PRO A N 1
ATOM 618 C CA . PRO A 1 83 ? -1.157 -5.993 -8.454 1.00 92.44 83 PRO A CA 1
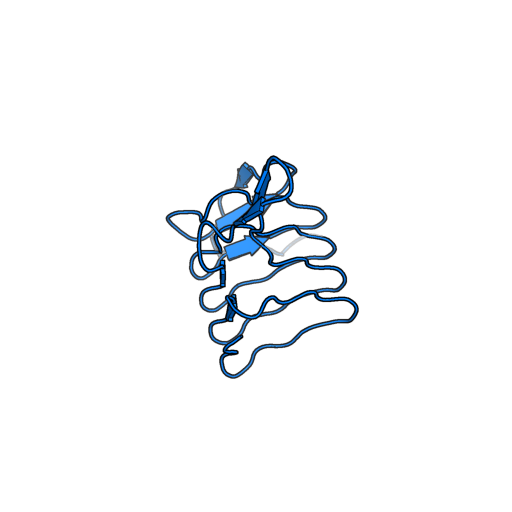ATOM 619 C C . PRO A 1 83 ? -1.043 -7.457 -8.014 1.00 92.44 83 PRO A C 1
ATOM 621 O O . PRO A 1 83 ? -0.848 -7.739 -6.835 1.00 92.44 83 PRO A O 1
ATOM 624 N N . SER A 1 84 ? -1.092 -8.399 -8.960 1.00 91.50 84 SER A N 1
ATOM 625 C CA . SER A 1 84 ? -0.953 -9.827 -8.641 1.00 91.50 84 SER A CA 1
ATOM 626 C C . SER A 1 84 ? 0.441 -10.186 -8.117 1.00 91.50 84 SER A C 1
ATOM 628 O O . SER A 1 84 ? 0.573 -11.090 -7.293 1.00 91.50 84 SER A O 1
ATOM 630 N N . HIS A 1 85 ? 1.487 -9.509 -8.604 1.00 90.19 85 HIS A N 1
ATOM 631 C CA . HIS A 1 85 ? 2.895 -9.738 -8.256 1.00 90.19 85 HIS A CA 1
ATOM 632 C C . HIS A 1 85 ? 3.636 -8.400 -8.136 1.00 90.19 85 HIS A C 1
ATOM 634 O O . HIS A 1 85 ? 3.299 -7.451 -8.858 1.00 90.19 85 HIS A O 1
ATOM 640 N N . GLY A 1 86 ? 4.696 -8.372 -7.322 1.00 90.38 86 GLY A N 1
ATOM 641 C CA . GLY A 1 86 ? 5.569 -7.213 -7.125 1.00 90.38 86 GLY A CA 1
ATOM 642 C C . GLY A 1 86 ? 6.197 -6.647 -8.405 1.00 90.38 86 GLY A C 1
ATOM 643 O O . GLY A 1 86 ? 6.121 -7.225 -9.500 1.00 90.38 86 GLY A O 1
ATOM 644 N N . GLY A 1 87 ? 6.799 -5.469 -8.277 1.00 92.06 87 GLY A N 1
ATOM 645 C CA . GLY A 1 87 ? 7.399 -4.709 -9.373 1.00 92.06 87 GLY A CA 1
ATOM 646 C C . GLY A 1 87 ? 7.441 -3.216 -9.072 1.00 92.06 87 GLY A C 1
ATOM 647 O O . GLY A 1 87 ? 7.110 -2.800 -7.964 1.00 92.06 87 GLY A O 1
ATOM 648 N N . SER A 1 88 ? 7.836 -2.417 -10.062 1.00 95.31 88 SER A N 1
ATOM 649 C CA . SER A 1 88 ? 7.858 -0.960 -9.930 1.00 95.31 88 SER A CA 1
ATOM 650 C C . SER A 1 88 ? 6.619 -0.349 -10.583 1.00 95.31 88 SER A C 1
ATOM 652 O O . SER A 1 88 ? 6.321 -0.646 -11.739 1.00 95.31 88 SER A O 1
ATOM 654 N N . LEU A 1 89 ? 5.892 0.487 -9.849 1.00 96.31 89 LEU A N 1
ATOM 655 C CA . LEU A 1 89 ? 4.641 1.112 -10.268 1.00 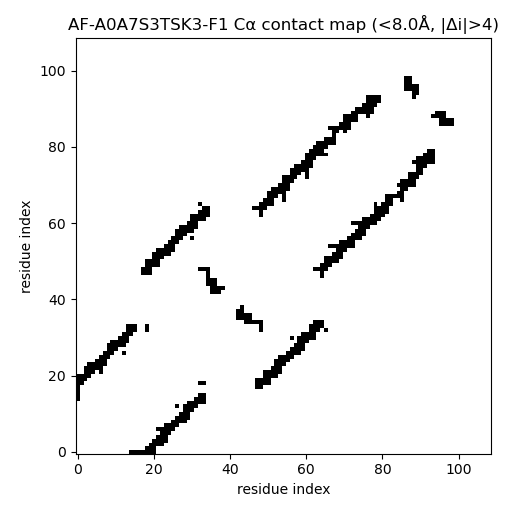96.31 89 LEU A CA 1
ATOM 656 C C . LEU A 1 89 ? 4.804 2.630 -10.343 1.00 96.31 89 LEU A C 1
ATOM 658 O O . LEU A 1 89 ? 5.281 3.247 -9.389 1.00 96.31 89 LEU A O 1
ATOM 662 N N . PHE A 1 90 ? 4.375 3.227 -11.457 1.00 96.00 90 PHE A N 1
ATOM 663 C CA . PHE A 1 90 ? 4.432 4.676 -11.668 1.00 96.00 90 PHE A CA 1
ATOM 664 C C . PHE A 1 90 ? 3.222 5.193 -12.440 1.00 96.00 90 PHE A C 1
ATOM 666 O O . PHE A 1 90 ? 2.768 4.551 -13.384 1.00 96.00 90 PHE A O 1
ATOM 673 N N . GLY A 1 91 ? 2.768 6.398 -12.104 1.00 95.75 91 GLY A N 1
ATOM 674 C CA . GLY A 1 91 ? 1.752 7.124 -12.867 1.00 95.75 91 GLY A CA 1
ATOM 675 C C . GLY A 1 91 ? 0.349 7.058 -12.268 1.00 95.75 91 GLY A C 1
ATOM 676 O O . GLY A 1 91 ? 0.115 6.482 -11.208 1.00 95.75 91 GLY A O 1
ATOM 677 N N . ASN A 1 92 ? -0.596 7.705 -12.941 1.00 95.25 92 ASN A N 1
ATOM 678 C CA . ASN A 1 92 ? -1.961 7.872 -12.460 1.00 95.25 92 ASN A CA 1
ATOM 679 C C . ASN A 1 92 ? -2.950 7.681 -13.636 1.00 95.25 92 ASN A C 1
ATOM 681 O O . ASN A 1 92 ? -3.115 8.618 -14.420 1.00 95.25 92 ASN A O 1
ATOM 685 N N . PRO A 1 93 ? -3.559 6.485 -13.811 1.00 94.75 93 PRO A N 1
ATOM 686 C CA . PRO A 1 93 ? -3.369 5.267 -13.011 1.00 94.75 93 PRO A CA 1
ATOM 687 C C . PRO A 1 93 ? -1.990 4.621 -13.226 1.00 94.75 93 PRO A C 1
ATOM 689 O O . PRO A 1 93 ? -1.322 4.854 -14.235 1.00 94.75 93 PRO A O 1
ATOM 692 N N . ALA A 1 94 ? -1.559 3.815 -12.258 1.00 96.25 94 ALA A N 1
ATOM 693 C CA . ALA A 1 94 ? -0.235 3.209 -12.246 1.00 96.25 94 ALA A CA 1
ATOM 694 C C . ALA A 1 94 ? -0.001 2.244 -13.418 1.00 96.25 94 ALA A C 1
ATOM 696 O O . ALA A 1 94 ? -0.802 1.354 -13.698 1.00 96.25 94 ALA A O 1
ATOM 697 N N . MET A 1 95 ? 1.168 2.370 -14.038 1.00 94.69 95 MET A N 1
ATOM 698 C CA . MET A 1 95 ? 1.732 1.430 -14.998 1.00 94.69 95 MET A CA 1
ATOM 699 C C . MET A 1 95 ? 2.837 0.610 -14.334 1.00 94.69 95 MET A C 1
ATOM 701 O O . MET A 1 95 ? 3.608 1.126 -13.520 1.00 94.69 95 MET A O 1
ATOM 705 N N . LYS A 1 96 ? 2.928 -0.670 -14.704 1.00 91.75 96 LYS A N 1
ATOM 706 C CA . LYS A 1 96 ? 3.957 -1.582 -14.201 1.00 91.75 96 LYS A CA 1
ATOM 707 C C . LYS A 1 96 ? 5.202 -1.540 -15.079 1.00 91.75 96 LYS A C 1
ATOM 709 O O . LYS A 1 96 ? 5.122 -1.698 -16.292 1.00 91.75 96 LYS A O 1
ATOM 714 N N . PHE A 1 97 ? 6.350 -1.425 -14.430 1.00 87.31 97 PHE A N 1
ATOM 715 C CA . PHE A 1 97 ? 7.669 -1.517 -15.032 1.00 87.31 97 PHE A CA 1
ATOM 716 C C . PHE A 1 97 ? 8.401 -2.734 -14.469 1.00 87.31 97 PHE A C 1
ATOM 718 O O . PHE A 1 97 ? 8.257 -3.091 -13.293 1.00 87.31 97 PHE A O 1
ATOM 725 N N . GLY A 1 98 ? 9.186 -3.388 -15.326 1.00 75.56 98 GLY A N 1
ATOM 726 C CA . GLY A 1 98 ? 10.120 -4.413 -14.879 1.00 75.56 98 GLY A CA 1
ATOM 727 C C . GLY A 1 98 ? 11.156 -3.796 -13.944 1.00 75.56 98 GLY A C 1
ATOM 728 O O . GLY A 1 98 ? 11.614 -2.675 -14.172 1.00 75.56 98 GLY A O 1
ATOM 729 N N . ARG A 1 99 ? 11.544 -4.524 -12.894 1.00 64.94 99 ARG A N 1
ATOM 730 C CA . ARG A 1 99 ? 12.794 -4.202 -12.204 1.00 64.94 99 ARG A CA 1
ATOM 731 C C . ARG A 1 99 ? 13.941 -4.538 -13.160 1.00 64.94 99 ARG A C 1
ATOM 733 O O . ARG A 1 99 ? 13.925 -5.640 -13.716 1.00 64.94 99 ARG A O 1
ATOM 740 N N . PRO A 1 100 ? 14.929 -3.647 -13.347 1.00 53.09 100 PRO A N 1
ATOM 741 C CA . PRO A 1 100 ? 16.204 -4.067 -13.903 1.00 53.09 100 PRO A CA 1
ATOM 742 C C . PRO A 1 100 ? 16.703 -5.271 -13.091 1.00 53.09 100 PRO A C 1
ATOM 744 O O . PRO A 1 100 ? 16.533 -5.271 -11.865 1.00 53.09 100 PRO A O 1
ATOM 747 N N . PRO A 1 101 ? 17.258 -6.314 -13.729 1.00 55.25 101 PRO A N 1
ATOM 748 C CA . PRO A 1 101 ? 17.874 -7.400 -12.984 1.00 55.25 101 PRO A CA 1
ATOM 749 C C . PRO A 1 101 ? 18.907 -6.813 -12.016 1.00 55.25 101 PRO A C 1
ATOM 751 O O . PRO A 1 101 ? 19.642 -5.889 -12.364 1.00 55.25 101 PRO A O 1
ATOM 754 N N . ALA A 1 102 ? 18.944 -7.327 -10.787 1.00 59.59 102 ALA A N 1
ATOM 755 C CA . ALA A 1 102 ? 20.008 -6.991 -9.854 1.00 59.59 102 ALA A CA 1
ATOM 756 C C . ALA A 1 102 ? 21.311 -7.592 -10.405 1.00 59.59 102 ALA A C 1
ATOM 758 O O . ALA A 1 102 ? 21.554 -8.785 -10.252 1.00 59.59 102 ALA A O 1
ATOM 759 N N . GLY A 1 103 ? 22.099 -6.790 -11.122 1.00 52.47 103 GLY A N 1
ATOM 760 C CA . GLY A 1 103 ? 23.317 -7.249 -11.780 1.00 52.47 103 GLY A CA 1
ATOM 761 C C . GLY A 1 103 ? 24.252 -6.102 -12.152 1.00 52.47 103 GLY A C 1
ATOM 762 O O . GLY A 1 103 ? 23.951 -5.324 -13.047 1.00 52.47 103 GLY A O 1
ATOM 763 N N . GLU A 1 104 ? 25.362 -6.030 -11.414 1.00 50.38 104 GLU A N 1
ATOM 764 C CA . GLU A 1 104 ? 26.709 -5.616 -11.837 1.00 50.38 104 GLU A CA 1
ATOM 765 C C . GLU A 1 104 ? 26.821 -4.487 -12.880 1.00 50.38 104 GLU A C 1
ATOM 767 O O . GLU A 1 104 ? 26.873 -4.741 -14.080 1.00 50.38 104 GLU A O 1
ATOM 772 N N . GLY A 1 105 ? 26.978 -3.233 -12.432 1.00 47.34 105 GLY A N 1
ATOM 773 C CA . GLY A 1 105 ? 27.387 -2.165 -13.354 1.00 47.34 105 GLY A CA 1
ATOM 774 C C . GLY A 1 105 ? 27.055 -0.732 -12.956 1.00 47.34 105 GLY A C 1
ATOM 775 O O . GLY A 1 105 ? 26.526 0.004 -13.774 1.00 47.34 105 GLY A O 1
ATOM 776 N N . ALA A 1 106 ? 27.400 -0.304 -11.741 1.00 50.78 106 ALA A N 1
ATOM 777 C CA . ALA A 1 106 ? 27.735 1.104 -11.506 1.00 50.78 106 ALA A CA 1
ATOM 778 C C . ALA A 1 106 ? 29.264 1.241 -11.590 1.00 50.78 106 ALA A C 1
ATOM 780 O O . ALA A 1 106 ? 29.948 1.481 -10.599 1.00 50.78 106 ALA A O 1
ATOM 781 N N . LYS A 1 107 ? 29.815 0.953 -12.768 1.00 46.97 107 LYS A N 1
ATOM 782 C CA . LYS A 1 107 ? 31.134 1.436 -13.165 1.00 46.97 107 LYS A CA 1
ATOM 783 C C . LYS A 1 107 ? 30.858 2.390 -14.314 1.00 46.97 107 LYS A C 1
ATOM 785 O O . LYS A 1 107 ? 30.177 1.997 -15.253 1.00 46.97 107 LYS A O 1
ATOM 790 N N . ASP A 1 108 ? 31.348 3.610 -14.167 1.00 47.94 108 ASP A N 1
ATOM 791 C CA . ASP A 1 108 ? 31.263 4.717 -15.121 1.00 47.94 108 ASP A CA 1
ATOM 792 C C . ASP A 1 108 ? 29.993 5.578 -14.986 1.00 47.94 108 ASP A C 1
ATOM 794 O O . ASP A 1 108 ? 29.075 5.549 -15.805 1.00 47.94 108 ASP A O 1
ATOM 798 N N . ALA A 1 109 ? 29.991 6.387 -13.923 1.00 39.34 109 ALA A N 1
ATOM 799 C CA . ALA A 1 109 ? 29.394 7.720 -13.905 1.00 39.34 109 ALA A CA 1
ATOM 800 C C . ALA A 1 109 ? 30.481 8.722 -13.493 1.00 39.34 109 ALA A C 1
ATOM 802 O O . ALA A 1 109 ? 31.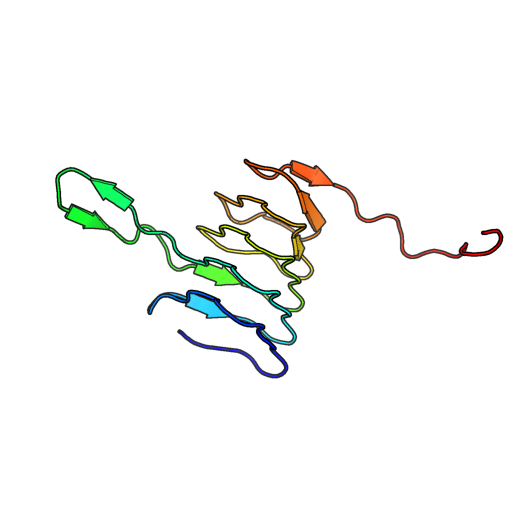286 8.359 -12.601 1.00 39.34 109 ALA A O 1
#